Protein AF-A0AAW4URV8-F1 (afdb_monomer)

Radius of gyration: 17.26 Å; Cα contacts (8 Å, |Δi|>4): 156; chains: 1; bounding box: 37×35×44 Å

Nearest PDB structures (foldseek):
  6rzn-assembly1_B  TM=7.888E-01  e=1.100E-07  uncultured bacterium
  6rzn-assembly1_A  TM=7.943E-01  e=3.845E-07  uncultured bacterium
  8bf3-assembly1_B  TM=7.885E-01  e=7.935E-07  uncultured bacterium
  5vol-assembly1_B  TM=7.276E-01  e=1.348E-05  Bacteroides intestinalis DSM 17393
  5vol-assembly2_E  TM=6.634E-01  e=9.080E-06  Bacteroides intestinalis DSM 17393

Foldseek 3Di:
DEDDPPDFQCCCVPVVVVVVLLVVCVVVVLFDDDDDGGGGQQDWDDDPPDIDGDNVCSVVCVPVPVVVVCVVPDPDPDDDDDDDVCPVCLLVDPCSCVPVVAAEDEFEPAEPCVVVVVVCVVVCVVSVPDYDYYYDHDYDDSVRVNVSSSVRNSRPPD

Sequence (158 aa):
MQHGFGESEISWTTTGKANIILDNLIEMGKIKPFTLVMSDGMVQEKVGSEERLNHVLLERMLVEEIIPMAEKNISLAVGRKPYEQTHLKAMDDPDFNNYFHTFFRCIGDNDCFRSRFLEEDAIIQEKGVHEIRKIYPGGHDWNVWRPCFTDFAQMIFR

Solvent-accessible surface area (backbone atoms only — not comparable to full-atom values): 9734 Å² total; per-residue (Å²): 92,76,63,64,90,96,56,44,44,57,41,48,55,72,78,44,34,48,62,62,54,50,52,51,34,42,75,68,67,58,36,74,91,77,91,85,61,58,47,64,62,77,35,66,43,75,63,88,92,45,77,42,81,35,70,76,52,39,60,52,46,42,66,74,45,52,46,56,51,46,60,74,77,39,99,64,92,82,82,82,74,90,82,66,98,47,75,94,50,45,66,73,41,92,60,34,66,79,75,52,84,76,44,77,49,74,48,20,75,63,21,90,58,44,67,59,58,58,57,47,50,55,54,41,58,74,54,67,57,68,69,48,78,49,77,37,80,38,38,87,47,63,79,26,52,40,58,50,50,59,56,50,56,53,66,54,90,117

InterPro domains:
  IPR029058 Alpha/Beta hydrolase fold [G3DSA:3.40.50.1820] (1-83)

Secondary structure (DSSP, 8-state):
----TT--TTHHHHTS-HHHHHHHHHHTTSS------------EEEETTEEEE-THHHHHHIIIIIHHHHHHHS-----PPP--S-GGGGGG-TTHHHH---EEEEEETT-TTHHHHHHHHHHHHHTT--EEEEEESSSSSHHHHHHHHHHHHTTTT-

Structure (mmCIF, N/CA/C/O backbone):
data_AF-A0AAW4URV8-F1
#
_entry.id   AF-A0AAW4URV8-F1
#
loop_
_atom_site.group_PDB
_atom_site.id
_atom_site.type_symbol
_atom_site.label_atom_id
_atom_site.label_alt_id
_atom_site.label_comp_id
_atom_site.label_asym_id
_atom_site.label_entity_id
_atom_site.label_seq_id
_atom_site.pdbx_PDB_ins_code
_atom_site.Cartn_x
_atom_site.Cartn_y
_atom_site.Cartn_z
_atom_site.occupancy
_atom_site.B_iso_or_equiv
_atom_site.auth_seq_id
_atom_site.auth_comp_id
_atom_site.auth_asym_id
_atom_site.auth_atom_id
_atom_site.pdbx_PDB_model_num
ATOM 1 N N . MET A 1 1 ? -2.927 1.349 -4.852 1.00 90.56 1 MET A N 1
ATOM 2 C CA . MET A 1 1 ? -2.170 0.217 -4.278 1.00 90.56 1 MET A CA 1
ATOM 3 C C . MET A 1 1 ? -1.125 -0.209 -5.292 1.00 90.56 1 MET A C 1
ATOM 5 O O . MET A 1 1 ? -1.474 -0.283 -6.461 1.00 90.56 1 MET A O 1
ATOM 9 N N . GLN A 1 2 ? 0.119 -0.439 -4.873 1.00 94.06 2 GLN A N 1
ATOM 10 C CA . GLN A 1 2 ? 1.222 -0.861 -5.752 1.00 94.06 2 GLN A CA 1
ATOM 11 C C . GLN A 1 2 ? 1.763 -2.224 -5.312 1.00 94.06 2 GLN A C 1
ATOM 13 O O . GLN A 1 2 ? 1.614 -2.596 -4.147 1.00 94.06 2 GLN A O 1
ATOM 18 N N . HIS A 1 3 ? 2.356 -2.968 -6.241 1.00 94.19 3 HIS A N 1
ATOM 19 C CA . HIS A 1 3 ? 2.993 -4.269 -6.006 1.00 94.19 3 HIS A CA 1
ATOM 20 C C . HIS A 1 3 ? 4.523 -4.146 -5.887 1.00 94.19 3 HIS A C 1
ATOM 22 O O . HIS A 1 3 ? 5.079 -3.055 -6.034 1.00 94.19 3 HIS A O 1
ATOM 28 N N . GLY A 1 4 ? 5.198 -5.264 -5.595 1.00 90.94 4 GLY A N 1
ATOM 29 C CA . GLY A 1 4 ? 6.657 -5.333 -5.491 1.00 90.94 4 GLY A CA 1
ATOM 30 C C . GLY A 1 4 ? 7.365 -5.549 -6.834 1.00 90.94 4 GLY A C 1
ATOM 31 O O . GLY A 1 4 ? 6.735 -5.642 -7.889 1.00 90.94 4 GLY A O 1
ATOM 32 N N . PHE A 1 5 ? 8.697 -5.646 -6.790 1.00 89.69 5 PHE A N 1
ATOM 33 C CA . PHE A 1 5 ? 9.532 -5.958 -7.957 1.00 89.69 5 PHE A CA 1
ATOM 34 C C . PHE A 1 5 ? 9.204 -7.334 -8.556 1.00 89.69 5 PHE A C 1
ATOM 36 O O . PHE A 1 5 ? 9.073 -8.309 -7.821 1.00 89.69 5 PHE A O 1
ATOM 43 N N . GLY A 1 6 ? 9.107 -7.423 -9.887 1.00 88.94 6 GLY A N 1
ATOM 44 C CA . GLY A 1 6 ? 8.795 -8.676 -10.594 1.00 88.94 6 GLY A CA 1
ATOM 45 C C . GLY A 1 6 ? 7.315 -9.082 -10.583 1.00 88.94 6 GLY A C 1
ATOM 46 O O . GLY A 1 6 ? 6.975 -10.153 -11.080 1.00 88.94 6 GLY A O 1
ATOM 47 N N . GLU A 1 7 ? 6.445 -8.244 -10.025 1.00 92.88 7 GLU A N 1
ATOM 48 C CA . GLU A 1 7 ? 4.993 -8.430 -9.996 1.00 92.88 7 GLU A CA 1
ATOM 49 C C . GLU A 1 7 ? 4.284 -7.481 -10.974 1.00 92.88 7 GLU A C 1
ATOM 51 O O . GLU A 1 7 ? 4.948 -6.714 -11.670 1.00 92.88 7 GLU A O 1
ATOM 56 N N . SER A 1 8 ? 2.947 -7.532 -11.028 1.00 93.69 8 SER A N 1
ATOM 57 C CA . SER A 1 8 ? 2.135 -6.648 -11.872 1.00 93.69 8 SER A CA 1
ATOM 58 C C . SER A 1 8 ? 0.828 -6.219 -11.177 1.00 93.69 8 SER A C 1
ATOM 60 O O . SER A 1 8 ? 0.544 -6.595 -10.031 1.00 93.69 8 SER A O 1
ATOM 62 N N . GLU A 1 9 ? -0.003 -5.446 -11.876 1.00 93.44 9 GLU A N 1
ATOM 63 C CA . GLU A 1 9 ? -1.300 -4.922 -11.441 1.00 93.44 9 GLU A CA 1
ATOM 64 C C . GLU A 1 9 ? -2.281 -5.986 -10.914 1.00 93.44 9 GLU A C 1
ATOM 66 O O . GLU A 1 9 ? -3.156 -5.678 -10.100 1.00 93.44 9 GLU A O 1
ATOM 71 N N . ILE A 1 10 ? -2.132 -7.251 -11.326 1.00 95.69 10 ILE A N 1
ATOM 72 C CA . ILE A 1 10 ? -3.020 -8.341 -10.897 1.00 95.69 10 ILE A CA 1
ATOM 73 C C . ILE A 1 10 ? -2.632 -8.949 -9.543 1.00 95.69 10 ILE A C 1
ATOM 75 O O . ILE A 1 10 ? -3.476 -9.586 -8.905 1.00 95.69 10 ILE A O 1
ATOM 79 N N . SER A 1 11 ? -1.390 -8.769 -9.080 1.00 97.31 11 SER A N 1
ATOM 80 C CA . SER A 1 11 ? -0.811 -9.550 -7.974 1.00 97.31 11 SER A CA 1
ATOM 81 C C . SER A 1 11 ? -1.563 -9.403 -6.652 1.00 97.31 11 SER A C 1
ATOM 83 O O . SER A 1 11 ? -1.778 -10.388 -5.940 1.00 97.31 11 SER A O 1
ATOM 85 N N . TRP A 1 12 ? -2.052 -8.199 -6.347 1.00 97.81 12 TRP A N 1
ATOM 86 C CA . TRP A 1 12 ? -2.870 -7.953 -5.154 1.00 97.81 12 TRP A CA 1
ATOM 87 C C . TRP A 1 12 ? -4.215 -8.680 -5.193 1.00 97.81 12 TRP A C 1
ATOM 89 O O . TRP A 1 12 ? -4.709 -9.108 -4.151 1.00 97.81 12 TRP A O 1
ATOM 99 N N . THR A 1 13 ? -4.790 -8.883 -6.377 1.00 97.50 13 THR A N 1
ATOM 100 C CA . THR A 1 13 ? -6.041 -9.635 -6.534 1.00 97.50 13 THR A CA 1
ATOM 101 C C . THR A 1 13 ? -5.776 -11.141 -6.514 1.00 97.50 13 THR A C 1
ATOM 103 O O . THR A 1 13 ? -6.457 -11.894 -5.816 1.00 97.50 13 THR A O 1
ATOM 106 N N . THR A 1 14 ? -4.754 -11.606 -7.235 1.00 96.81 14 THR A N 1
ATOM 107 C CA . THR A 1 14 ? -4.488 -13.038 -7.422 1.00 96.81 14 THR A CA 1
ATOM 108 C C . THR A 1 14 ? -3.800 -13.665 -6.214 1.00 96.81 14 THR A C 1
ATOM 110 O O . THR A 1 14 ? -4.352 -14.591 -5.614 1.00 96.81 14 THR A O 1
ATOM 113 N N . THR A 1 15 ? -2.632 -13.165 -5.820 1.00 97.00 15 THR A N 1
ATOM 114 C CA . THR A 1 15 ? -1.834 -13.703 -4.709 1.00 97.00 15 THR A CA 1
ATOM 115 C C . THR A 1 15 ? -2.188 -13.016 -3.396 1.00 97.00 15 THR A C 1
ATOM 117 O O . THR A 1 15 ? -2.313 -13.681 -2.363 1.00 97.00 15 THR A O 1
ATOM 120 N N . GLY A 1 16 ? -2.416 -11.704 -3.433 1.00 97.50 16 GLY A N 1
ATOM 121 C CA . GLY A 1 16 ? -2.772 -10.899 -2.266 1.00 97.50 16 GLY A CA 1
ATOM 122 C C . GLY A 1 16 ? -4.193 -11.106 -1.755 1.00 97.50 16 GLY A C 1
ATOM 123 O O . GLY A 1 16 ? -4.443 -10.875 -0.577 1.00 97.50 16 GLY A O 1
ATOM 124 N N . LYS A 1 17 ? -5.117 -11.594 -2.593 1.00 98.25 17 LYS A N 1
ATOM 125 C CA . LYS A 1 17 ? -6.535 -11.781 -2.234 1.00 98.25 17 LYS A CA 1
ATOM 126 C C . LYS A 1 17 ? -7.191 -10.504 -1.685 1.00 98.25 1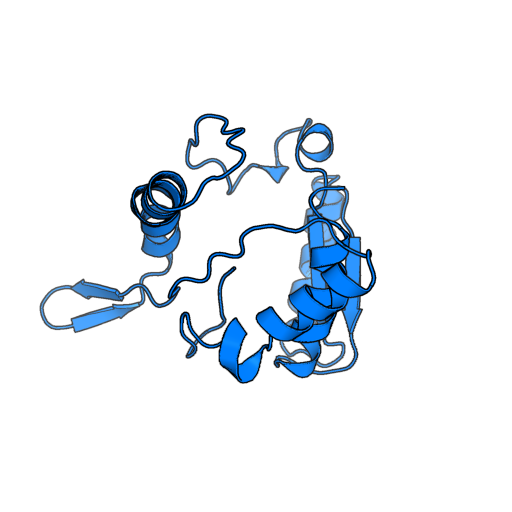7 LYS A C 1
ATOM 128 O O . LYS A 1 17 ? -8.071 -10.587 -0.830 1.00 98.25 17 LYS A O 1
ATOM 133 N N . ALA A 1 18 ? -6.771 -9.331 -2.165 1.00 98.00 18 ALA A N 1
ATOM 134 C CA . ALA A 1 18 ? -7.235 -8.034 -1.672 1.00 98.00 18 ALA A CA 1
ATOM 135 C C . ALA A 1 18 ? -8.762 -7.901 -1.722 1.00 98.00 18 ALA A C 1
ATOM 137 O O . ALA A 1 18 ? -9.359 -7.423 -0.765 1.00 98.00 18 ALA A O 1
ATOM 138 N N . ASN A 1 19 ? -9.393 -8.387 -2.795 1.00 97.56 19 ASN A N 1
ATOM 139 C CA . ASN A 1 19 ? -10.848 -8.402 -2.934 1.00 97.56 19 ASN A CA 1
ATOM 140 C C . ASN A 1 19 ? -11.522 -9.215 -1.816 1.00 97.56 19 ASN A C 1
ATOM 142 O O . ASN A 1 19 ? -12.400 -8.700 -1.141 1.00 97.56 19 ASN A O 1
ATOM 146 N N . ILE A 1 20 ? -11.039 -10.431 -1.535 1.00 98.31 20 ILE A N 1
ATOM 147 C CA . ILE A 1 20 ? -11.597 -11.295 -0.479 1.00 98.31 20 ILE A CA 1
ATOM 148 C C . ILE A 1 20 ? -11.401 -10.661 0.905 1.00 98.31 20 ILE A C 1
ATOM 150 O O . ILE A 1 20 ? -12.288 -10.723 1.753 1.00 98.31 20 ILE A O 1
ATOM 154 N N . ILE A 1 21 ? -10.236 -10.053 1.149 1.00 98.50 21 ILE A N 1
ATOM 155 C CA . ILE A 1 21 ? -9.949 -9.351 2.406 1.00 98.50 21 ILE A CA 1
ATOM 156 C C . ILE A 1 21 ? -10.937 -8.198 2.602 1.00 98.50 21 ILE A C 1
ATOM 158 O O . ILE A 1 21 ? -11.539 -8.094 3.670 1.00 98.50 21 ILE A O 1
ATOM 162 N N . LEU A 1 22 ? -11.115 -7.349 1.587 1.00 98.25 22 LEU A N 1
ATOM 163 C CA . LEU A 1 22 ? -12.014 -6.200 1.669 1.00 98.25 22 LEU A CA 1
ATOM 164 C C . LEU A 1 22 ? -13.476 -6.626 1.812 1.00 98.25 22 LEU A C 1
ATOM 166 O O . LEU A 1 22 ? -14.148 -6.095 2.691 1.00 98.25 22 LEU A O 1
ATOM 170 N N . ASP A 1 23 ? -13.938 -7.611 1.038 1.00 98.50 23 ASP A N 1
ATOM 171 C CA . ASP A 1 23 ? -15.307 -8.133 1.132 1.00 98.50 23 ASP A CA 1
ATOM 172 C C . ASP A 1 23 ? -15.606 -8.627 2.554 1.00 98.50 23 ASP A C 1
ATOM 174 O O . ASP A 1 23 ? -16.601 -8.231 3.160 1.00 98.50 23 ASP A O 1
ATOM 178 N N . ASN A 1 24 ? -14.694 -9.409 3.142 1.00 98.56 24 ASN A N 1
ATOM 179 C CA . ASN A 1 24 ? -14.841 -9.890 4.515 1.00 98.56 24 ASN A CA 1
ATOM 180 C C . ASN A 1 24 ? -14.849 -8.743 5.535 1.00 98.56 24 ASN A C 1
ATOM 182 O O . ASN A 1 24 ? -15.628 -8.764 6.484 1.00 98.56 24 ASN A O 1
ATOM 186 N N . LEU A 1 25 ? -13.981 -7.741 5.378 1.00 98.50 25 LEU A N 1
ATOM 187 C CA . LEU A 1 25 ? -13.936 -6.601 6.296 1.00 98.50 25 LEU A CA 1
ATOM 188 C C . LEU A 1 25 ? -15.194 -5.726 6.203 1.00 98.50 25 LEU A C 1
ATOM 190 O O . LEU A 1 25 ? -15.637 -5.210 7.233 1.00 98.50 25 LEU A O 1
ATOM 194 N N . ILE A 1 26 ? -15.760 -5.568 5.003 1.00 98.06 26 ILE A N 1
ATOM 195 C CA . ILE A 1 26 ? -17.027 -4.863 4.774 1.00 98.06 26 ILE A CA 1
ATOM 196 C C . ILE A 1 26 ? -18.168 -5.634 5.437 1.00 98.06 26 ILE A C 1
ATOM 198 O O . ILE A 1 26 ? -18.917 -5.045 6.213 1.00 98.06 26 ILE A O 1
ATOM 202 N N . GLU A 1 27 ? -18.254 -6.946 5.206 1.00 98.25 27 GLU A N 1
ATOM 203 C CA . GLU A 1 27 ? -19.281 -7.809 5.802 1.00 98.25 27 GLU A CA 1
ATOM 204 C C . GLU A 1 27 ? -19.207 -7.807 7.337 1.00 98.25 27 GLU A C 1
ATOM 206 O O . GLU A 1 27 ? -20.220 -7.737 8.028 1.00 98.25 27 GLU A O 1
ATOM 211 N N . MET A 1 28 ? -17.995 -7.795 7.900 1.00 98.12 28 MET A N 1
ATOM 212 C CA . MET A 1 28 ? -17.778 -7.679 9.346 1.00 98.12 28 MET A CA 1
ATOM 213 C C . MET A 1 28 ? -18.061 -6.273 9.910 1.00 98.12 28 MET A C 1
ATOM 215 O O . MET A 1 28 ? -17.901 -6.067 11.114 1.00 98.12 28 MET A O 1
ATOM 219 N N . GLY A 1 29 ? -18.403 -5.287 9.074 1.00 97.06 29 GLY A N 1
ATOM 220 C CA . GLY A 1 29 ? -18.612 -3.895 9.486 1.00 97.06 29 GLY A CA 1
ATOM 221 C C . GLY A 1 29 ? -17.347 -3.204 10.006 1.00 97.06 29 GLY A C 1
ATOM 222 O O . GLY A 1 29 ? -17.432 -2.234 10.757 1.00 97.06 29 GLY A O 1
ATOM 223 N N . LYS A 1 30 ? -16.161 -3.713 9.649 1.00 97.81 30 LYS A N 1
ATOM 224 C CA . LYS A 1 30 ? -14.868 -3.202 10.129 1.00 97.81 30 LYS A CA 1
ATOM 225 C C . LYS A 1 30 ? -14.336 -2.036 9.305 1.00 97.81 30 LYS A C 1
ATOM 227 O O . LYS A 1 30 ? -13.505 -1.282 9.808 1.00 97.81 30 LYS A O 1
ATOM 232 N N . ILE A 1 31 ? -14.785 -1.904 8.057 1.00 97.50 31 ILE A N 1
ATOM 233 C CA . ILE A 1 31 ? -14.389 -0.824 7.146 1.00 97.50 31 ILE A CA 1
ATOM 234 C C . ILE A 1 31 ? -15.604 -0.232 6.443 1.00 97.50 31 ILE A C 1
ATOM 236 O O . ILE A 1 31 ? -16.599 -0.919 6.213 1.00 97.50 31 ILE A O 1
ATOM 240 N N . LYS A 1 32 ? -15.507 1.043 6.058 1.00 94.19 32 LYS A N 1
ATOM 241 C CA . LYS A 1 32 ? -16.441 1.638 5.095 1.00 94.19 32 LYS A CA 1
ATOM 242 C C . LYS A 1 32 ? -16.046 1.183 3.683 1.00 94.19 32 LYS A C 1
ATOM 244 O O . LYS A 1 32 ? -14.848 1.127 3.410 1.00 94.19 32 LYS A O 1
ATOM 249 N N . PRO A 1 33 ? -16.998 0.888 2.781 1.00 94.38 33 PRO A N 1
ATOM 250 C CA . PRO A 1 33 ? -16.673 0.579 1.390 1.00 94.38 33 PRO A CA 1
ATOM 251 C C . PRO A 1 33 ? -15.874 1.709 0.725 1.00 94.38 33 PRO A C 1
ATOM 253 O O . PRO A 1 33 ? -16.227 2.882 0.858 1.00 94.38 33 PRO A O 1
ATOM 256 N N . PHE A 1 34 ? -14.812 1.359 -0.003 1.00 94.25 34 PHE A N 1
ATOM 257 C CA . PHE A 1 34 ? -13.995 2.301 -0.772 1.00 94.25 34 PHE A CA 1
ATOM 258 C C . PHE A 1 34 ? -13.456 1.655 -2.054 1.00 94.25 34 PHE A C 1
ATOM 260 O O . PHE A 1 34 ? -13.370 0.432 -2.167 1.00 94.25 34 PHE A O 1
ATOM 267 N N . THR A 1 35 ? -13.058 2.485 -3.019 1.00 92.94 35 THR A N 1
ATOM 268 C CA . THR A 1 35 ? -12.455 2.028 -4.278 1.00 92.94 35 THR A CA 1
ATOM 269 C C . THR A 1 35 ? -10.963 1.752 -4.100 1.00 92.94 35 THR A C 1
ATOM 271 O O . THR A 1 35 ? -10.208 2.634 -3.690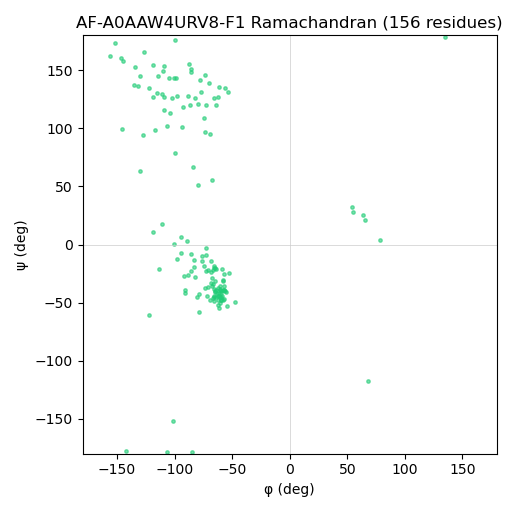 1.00 92.94 35 THR A O 1
ATOM 274 N N . LEU A 1 36 ? -10.519 0.550 -4.472 1.00 94.12 36 LEU A N 1
ATOM 275 C CA . LEU A 1 36 ? -9.105 0.179 -4.534 1.00 94.12 36 LEU A CA 1
ATOM 276 C C . LEU A 1 36 ? -8.632 0.152 -5.994 1.00 94.12 36 LEU A C 1
ATOM 278 O O . LEU A 1 36 ? -9.050 -0.708 -6.764 1.00 94.12 36 LEU A O 1
ATOM 282 N N . VAL A 1 37 ? -7.731 1.064 -6.367 1.00 94.19 37 VAL A N 1
ATOM 283 C CA . VAL A 1 37 ? -7.077 1.069 -7.689 1.00 94.19 37 VAL A CA 1
ATOM 284 C C . VAL A 1 37 ? -5.704 0.402 -7.586 1.00 94.19 37 VAL A C 1
ATOM 286 O O . VAL A 1 37 ? -4.890 0.772 -6.731 1.00 94.19 37 VAL A O 1
ATOM 289 N N . MET A 1 38 ? -5.456 -0.579 -8.452 1.00 94.81 38 MET A N 1
ATOM 290 C CA . MET A 1 38 ? -4.190 -1.305 -8.600 1.00 94.81 38 MET A CA 1
ATOM 291 C C . MET A 1 38 ? -3.677 -1.064 -10.021 1.00 94.81 38 MET A C 1
ATOM 293 O O . MET A 1 38 ? -4.429 -1.256 -10.972 1.00 94.81 38 MET A O 1
ATOM 297 N N . SER A 1 39 ? -2.436 -0.604 -10.159 1.00 92.06 39 SER A N 1
ATOM 298 C CA . SER A 1 39 ? -1.791 -0.369 -11.456 1.00 92.06 39 SER A CA 1
ATOM 299 C C . SER A 1 39 ? -0.451 -1.090 -11.513 1.00 92.06 39 SER A C 1
ATOM 301 O O . SER A 1 39 ? 0.059 -1.508 -10.472 1.00 92.06 39 SER A O 1
ATOM 303 N N . ASP A 1 40 ? 0.104 -1.216 -12.716 1.00 91.00 40 ASP A N 1
ATOM 304 C CA . ASP A 1 40 ? 1.438 -1.774 -12.898 1.00 91.00 40 ASP A CA 1
ATOM 305 C C . ASP A 1 40 ? 2.493 -0.703 -12.586 1.00 91.00 40 ASP A C 1
ATOM 307 O O . ASP A 1 40 ? 2.501 0.381 -13.173 1.00 91.00 40 ASP A O 1
ATOM 311 N N . GLY A 1 41 ? 3.346 -0.998 -11.609 1.00 87.44 41 GLY A N 1
ATOM 312 C CA . GLY A 1 41 ? 4.457 -0.158 -11.182 1.00 87.44 41 GLY A CA 1
ATOM 313 C C . GLY A 1 41 ? 5.741 -0.363 -11.991 1.00 87.44 41 GLY A C 1
ATOM 314 O O . GLY A 1 41 ? 6.691 0.404 -11.807 1.00 87.44 41 GLY A O 1
ATOM 315 N N . MET A 1 42 ? 5.803 -1.366 -12.879 1.00 88.38 42 MET A N 1
ATOM 316 C CA . MET A 1 42 ? 6.978 -1.687 -13.701 1.00 88.38 42 MET A CA 1
ATOM 317 C C . MET A 1 42 ? 7.115 -0.777 -14.926 1.00 88.38 42 MET A C 1
ATOM 319 O O . MET A 1 42 ? 7.281 -1.242 -16.052 1.00 88.38 42 MET A O 1
ATOM 323 N N . VAL A 1 43 ? 7.064 0.540 -14.720 1.00 86.62 43 VAL A N 1
ATOM 324 C CA . VAL A 1 43 ? 7.123 1.516 -15.814 1.00 86.62 43 VAL A CA 1
ATOM 325 C C . VAL A 1 43 ? 8.465 1.435 -16.531 1.00 86.62 43 VAL A C 1
ATOM 327 O O . VAL A 1 43 ? 9.520 1.652 -15.931 1.00 86.62 43 VAL A O 1
ATOM 330 N N . GLN A 1 44 ? 8.423 1.144 -17.828 1.00 85.19 44 GLN A N 1
ATOM 331 C CA . GLN A 1 44 ? 9.604 1.074 -18.677 1.00 85.19 44 GLN A CA 1
ATOM 332 C C . GLN A 1 44 ? 9.705 2.305 -19.568 1.00 85.19 44 GLN A C 1
ATOM 334 O O . GLN A 1 44 ? 8.710 2.820 -20.077 1.00 85.19 44 GLN A O 1
ATOM 339 N N . GLU A 1 45 ? 10.932 2.757 -19.787 1.00 86.69 45 GLU A N 1
ATOM 340 C CA . GLU A 1 45 ? 11.250 3.739 -20.810 1.00 86.69 45 GLU A CA 1
ATOM 341 C C . GLU A 1 45 ? 12.142 3.123 -21.876 1.00 86.69 45 GLU A C 1
ATOM 343 O O . GLU A 1 45 ? 13.026 2.306 -21.596 1.00 86.69 45 GLU A O 1
ATOM 348 N N . LYS A 1 46 ? 11.924 3.556 -23.114 1.00 86.00 46 LYS A N 1
ATOM 349 C CA . LYS A 1 46 ? 12.749 3.157 -24.241 1.00 86.00 46 LYS A CA 1
ATOM 350 C C . LYS A 1 46 ? 13.868 4.167 -24.441 1.00 86.00 46 LYS A C 1
ATOM 352 O O . LYS A 1 46 ? 13.610 5.332 -24.744 1.00 86.00 46 LYS A O 1
ATOM 357 N N . VAL A 1 47 ? 15.111 3.714 -24.321 1.00 84.62 47 VAL A N 1
ATOM 358 C CA . VAL A 1 47 ? 16.305 4.521 -24.593 1.00 84.62 47 VAL A CA 1
ATOM 359 C C . VAL A 1 47 ? 17.053 3.881 -25.754 1.00 84.62 47 VAL A C 1
ATOM 361 O O . VAL A 1 47 ? 17.763 2.890 -25.607 1.00 84.62 47 VAL A O 1
ATOM 364 N N . GLY A 1 48 ? 16.842 4.428 -26.954 1.00 87.88 48 GLY A N 1
ATOM 365 C CA . GLY A 1 48 ? 17.335 3.823 -28.190 1.00 87.88 48 GLY A CA 1
ATOM 366 C C . GLY A 1 48 ? 16.622 2.500 -28.492 1.00 87.88 48 GLY A C 1
ATOM 367 O O . GLY A 1 48 ? 15.413 2.483 -28.728 1.00 87.88 48 GLY A O 1
ATOM 368 N N . SER A 1 49 ? 17.375 1.399 -28.519 1.00 86.88 49 SER A N 1
ATOM 369 C CA . SER A 1 49 ? 16.852 0.042 -28.735 1.00 86.88 49 SER A CA 1
ATOM 370 C C . SER A 1 49 ? 16.558 -0.729 -27.448 1.00 86.88 49 SER A C 1
ATOM 372 O O . SER A 1 49 ? 16.009 -1.822 -27.534 1.00 86.88 49 SER A O 1
ATOM 374 N N . GLU A 1 50 ? 16.926 -0.196 -26.283 1.00 85.06 50 GLU A N 1
ATOM 375 C CA . GLU A 1 50 ? 16.771 -0.877 -24.997 1.00 85.06 50 GLU A CA 1
ATOM 376 C C . GLU A 1 50 ? 15.540 -0.369 -24.246 1.00 85.06 50 GLU A C 1
ATOM 378 O O . GLU A 1 50 ? 15.227 0.824 -24.267 1.00 85.06 50 GLU A O 1
ATOM 383 N N . GLU A 1 51 ? 14.860 -1.285 -23.560 1.00 86.06 51 GLU A N 1
ATOM 384 C CA . GLU A 1 51 ? 13.819 -0.974 -22.584 1.00 86.06 51 GLU A CA 1
ATOM 385 C C . GLU A 1 51 ? 14.412 -1.124 -21.188 1.00 86.06 51 GLU A C 1
ATOM 387 O O . GLU A 1 51 ? 15.006 -2.152 -20.854 1.00 86.06 51 GLU A O 1
ATOM 392 N N . ARG A 1 52 ? 14.282 -0.078 -20.373 1.00 86.44 52 ARG A N 1
ATOM 393 C CA . ARG A 1 52 ? 14.772 -0.080 -18.996 1.00 86.44 52 ARG A CA 1
ATOM 394 C C . ARG A 1 52 ? 13.692 0.380 -18.041 1.00 86.44 52 ARG A C 1
ATOM 396 O O . ARG A 1 52 ? 12.904 1.270 -18.351 1.00 86.44 52 ARG A O 1
ATOM 403 N N . LEU A 1 53 ? 13.690 -0.217 -16.858 1.00 84.44 53 LEU A N 1
ATOM 404 C CA . LEU A 1 53 ? 12.794 0.162 -15.780 1.00 84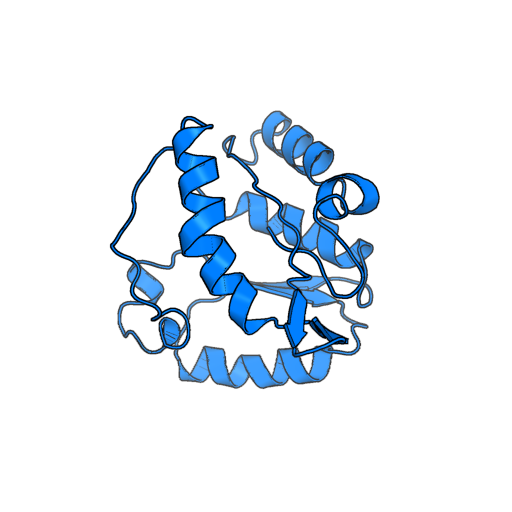.44 53 LEU A CA 1
ATOM 405 C C . LEU A 1 53 ? 13.136 1.577 -15.300 1.00 84.44 53 LEU A C 1
ATOM 407 O O . LEU A 1 53 ? 14.283 1.851 -14.942 1.00 84.44 53 LEU A O 1
ATOM 411 N N . ASN A 1 54 ? 12.148 2.467 -15.283 1.00 84.12 54 ASN A N 1
ATOM 412 C CA . ASN A 1 54 ? 12.292 3.816 -14.760 1.00 84.12 54 ASN A CA 1
ATOM 413 C C . ASN A 1 54 ? 11.198 4.114 -13.730 1.00 84.12 54 ASN A C 1
ATOM 415 O O . ASN A 1 54 ? 10.110 4.595 -14.043 1.00 84.12 54 ASN A O 1
ATOM 419 N N . HIS A 1 55 ? 11.540 3.883 -12.464 1.00 75.81 55 HIS A N 1
ATOM 420 C CA . HIS A 1 55 ? 10.653 4.119 -11.327 1.00 75.81 55 HIS A CA 1
ATOM 421 C C . HIS A 1 55 ? 10.269 5.593 -11.132 1.00 75.81 55 HIS A C 1
ATOM 423 O O . HIS A 1 55 ? 9.246 5.868 -10.513 1.00 75.81 55 HIS A O 1
ATOM 429 N N . VAL A 1 56 ? 11.042 6.546 -11.671 1.00 79.12 56 VAL A N 1
ATOM 430 C CA . VAL A 1 56 ? 10.720 7.983 -11.586 1.00 79.12 56 VAL A CA 1
ATOM 431 C C . VAL A 1 56 ? 9.468 8.309 -12.404 1.00 79.12 56 VAL A C 1
ATOM 433 O O . VAL A 1 56 ? 8.710 9.211 -12.059 1.00 79.12 56 VAL A O 1
ATOM 436 N N . LEU A 1 57 ? 9.202 7.545 -13.467 1.00 84.31 57 LEU A N 1
ATOM 437 C CA . LEU A 1 57 ? 8.026 7.753 -14.311 1.00 84.31 57 LEU A CA 1
ATOM 438 C C . LEU A 1 57 ? 6.724 7.280 -13.659 1.00 84.31 57 LEU A C 1
ATOM 440 O O . LEU A 1 57 ? 5.655 7.727 -14.072 1.00 84.31 57 LEU A O 1
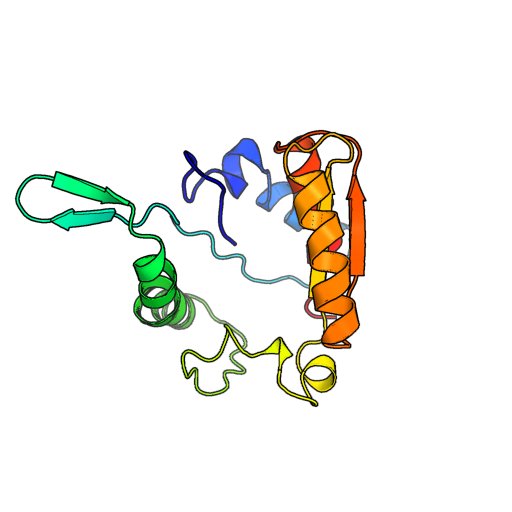ATOM 444 N N . LEU A 1 58 ? 6.795 6.426 -12.631 1.00 86.56 58 LEU A N 1
ATOM 445 C CA . LEU A 1 58 ? 5.607 5.927 -11.939 1.00 86.56 58 LEU A CA 1
ATOM 446 C C . LEU A 1 58 ? 4.807 7.060 -11.295 1.00 86.56 58 LEU A C 1
ATOM 448 O O . LEU A 1 58 ? 3.588 7.098 -11.437 1.00 86.56 58 LEU A O 1
ATOM 452 N N . GLU A 1 59 ? 5.472 8.008 -10.628 1.00 84.56 59 GLU A N 1
ATOM 453 C CA . GLU A 1 59 ? 4.779 9.153 -10.024 1.00 84.56 59 GLU A CA 1
ATOM 454 C C . GLU A 1 59 ? 4.002 9.940 -11.082 1.00 84.56 59 GLU A C 1
ATOM 456 O O . GLU A 1 59 ? 2.817 10.233 -10.910 1.00 84.56 59 GLU A O 1
ATOM 461 N N . ARG A 1 60 ? 4.663 10.240 -12.202 1.00 84.94 60 ARG A N 1
ATOM 462 C CA . ARG A 1 60 ? 4.062 10.989 -13.299 1.00 84.94 60 ARG A CA 1
ATOM 463 C C . ARG A 1 60 ? 2.840 10.264 -13.861 1.00 84.94 60 ARG A C 1
ATOM 465 O O . ARG A 1 60 ? 1.780 10.871 -13.974 1.00 84.94 60 ARG A O 1
ATOM 472 N N . MET A 1 61 ? 2.962 8.967 -14.136 1.00 86.50 61 MET A N 1
ATOM 473 C CA . MET A 1 61 ? 1.856 8.140 -14.627 1.00 86.50 61 MET A CA 1
ATOM 474 C C . MET A 1 61 ? 0.681 8.103 -13.640 1.00 86.50 61 MET A C 1
ATOM 476 O O . MET A 1 61 ? -0.479 8.194 -14.043 1.00 86.50 61 MET A O 1
ATOM 480 N N . LEU A 1 62 ? 0.953 8.014 -12.334 1.00 88.44 62 LEU A N 1
ATOM 481 C CA . LEU A 1 62 ? -0.098 8.026 -11.317 1.00 88.44 62 LEU A CA 1
ATOM 482 C C . LEU A 1 62 ? -0.889 9.337 -11.334 1.00 88.44 62 LEU A C 1
ATOM 484 O O . LEU A 1 62 ? -2.121 9.314 -11.326 1.00 88.44 62 LEU A O 1
ATOM 488 N N . VAL A 1 63 ? -0.186 10.468 -11.365 1.00 85.94 63 VAL A N 1
ATOM 489 C CA . VAL A 1 63 ? -0.775 11.806 -11.220 1.00 85.94 63 VAL A CA 1
ATOM 490 C C . VAL A 1 63 ? -1.435 12.295 -12.505 1.00 85.94 63 VAL A C 1
ATOM 492 O O . VAL A 1 63 ? -2.517 12.885 -12.443 1.00 85.94 63 VAL A O 1
ATOM 495 N N . GLU A 1 64 ? -0.783 12.079 -13.646 1.00 86.50 64 GLU A N 1
ATOM 496 C CA . GLU A 1 64 ? -1.210 12.611 -14.943 1.00 86.50 64 GLU A CA 1
ATOM 497 C C . GLU A 1 64 ? -2.194 11.684 -15.666 1.00 86.50 64 GLU A C 1
ATOM 499 O O . GLU A 1 64 ? -3.009 12.170 -16.448 1.00 86.50 64 GLU A O 1
ATOM 504 N N . GLU A 1 65 ? -2.167 10.374 -15.394 1.00 87.69 65 GLU A N 1
ATOM 505 C CA . GLU A 1 65 ? -2.939 9.396 -16.171 1.00 87.69 65 GLU A CA 1
ATOM 506 C C . GLU A 1 65 ? -3.904 8.582 -15.304 1.00 87.69 65 GLU A C 1
ATOM 508 O O . GLU A 1 65 ? -5.122 8.655 -15.491 1.00 87.69 65 GLU A O 1
ATOM 513 N N . ILE A 1 66 ? -3.393 7.829 -14.325 1.00 89.44 66 ILE A N 1
ATOM 514 C CA . ILE A 1 66 ? -4.188 6.824 -13.600 1.00 89.44 66 ILE A CA 1
ATOM 515 C C . ILE A 1 66 ? -5.251 7.475 -12.713 1.00 89.44 66 ILE A C 1
ATOM 517 O O . ILE A 1 66 ? -6.410 7.057 -12.748 1.00 89.44 66 ILE A O 1
ATOM 521 N N . ILE A 1 67 ? -4.889 8.493 -11.924 1.00 88.50 67 ILE A N 1
ATOM 522 C CA . ILE A 1 67 ? -5.844 9.193 -11.053 1.00 88.50 67 ILE A CA 1
ATOM 523 C C . ILE A 1 67 ? -6.938 9.881 -11.889 1.00 88.50 67 ILE A C 1
ATOM 525 O O . ILE A 1 67 ? -8.109 9.593 -11.637 1.00 88.50 67 ILE A O 1
ATOM 529 N N . PRO A 1 68 ? -6.620 10.701 -12.915 1.00 89.50 68 PRO A N 1
ATOM 530 C CA . PRO A 1 68 ? -7.645 11.291 -13.778 1.00 89.50 68 PRO A CA 1
ATOM 531 C C . PRO A 1 68 ? -8.543 10.252 -14.460 1.00 89.50 68 PRO A C 1
ATOM 533 O O . PRO A 1 68 ? -9.756 10.444 -14.559 1.00 89.50 68 PRO A O 1
ATOM 536 N N . MET A 1 69 ? -7.974 9.128 -14.908 1.00 89.19 69 MET A N 1
ATOM 537 C CA . MET A 1 69 ? -8.748 8.028 -15.482 1.00 89.19 69 MET A CA 1
ATOM 538 C C . MET A 1 69 ? -9.717 7.422 -14.455 1.00 89.19 69 MET A C 1
ATOM 540 O O . MET A 1 69 ? -10.879 7.178 -14.786 1.00 89.19 69 MET A O 1
ATOM 544 N N . ALA A 1 70 ? -9.272 7.188 -13.219 1.00 87.75 70 ALA A N 1
ATOM 545 C CA . ALA A 1 70 ? -10.115 6.645 -12.157 1.00 87.75 70 ALA A CA 1
ATOM 546 C C . ALA A 1 70 ? -11.237 7.620 -11.762 1.00 87.75 70 ALA A C 1
ATOM 548 O O . ALA A 1 70 ? -12.392 7.208 -11.678 1.00 87.75 70 ALA A O 1
ATOM 549 N N . GLU A 1 71 ? -10.921 8.908 -11.592 1.00 86.75 71 GLU A N 1
ATOM 550 C CA . GLU A 1 71 ? -11.890 9.970 -11.277 1.00 86.75 71 GLU A CA 1
ATOM 551 C C . GLU A 1 71 ? -12.960 10.125 -12.367 1.00 86.75 71 GLU A C 1
ATOM 553 O O . GLU A 1 71 ? -14.124 10.381 -12.064 1.00 86.75 71 GLU A O 1
ATOM 558 N N . LYS A 1 72 ? -12.590 9.944 -13.641 1.00 86.44 72 LYS A N 1
ATOM 559 C CA . LYS A 1 72 ? -13.529 10.023 -14.767 1.00 86.44 72 LYS A CA 1
ATOM 560 C C . LYS A 1 72 ? -14.460 8.812 -14.856 1.00 86.44 72 LYS A C 1
ATOM 562 O O . LYS A 1 72 ? -15.616 8.960 -15.248 1.00 86.44 72 LYS A O 1
ATOM 567 N N . ASN A 1 73 ? -13.948 7.620 -14.559 1.00 82.62 73 ASN A N 1
ATOM 568 C CA . ASN A 1 73 ? -14.651 6.362 -14.823 1.00 82.62 73 ASN A CA 1
ATOM 569 C C . ASN A 1 73 ? -15.379 5.795 -13.595 1.00 82.62 73 ASN A C 1
ATOM 571 O O . ASN A 1 73 ? -16.179 4.873 -13.738 1.00 82.62 73 ASN A O 1
ATOM 575 N N . ILE A 1 74 ? -15.109 6.321 -12.397 1.00 81.69 74 ILE A N 1
ATOM 576 C CA . ILE A 1 74 ? -15.666 5.842 -11.130 1.00 81.69 74 ILE A CA 1
ATOM 577 C C . ILE A 1 74 ? -16.189 7.042 -10.337 1.00 81.69 74 ILE A C 1
ATOM 579 O O . ILE A 1 74 ? -15.524 8.068 -10.234 1.00 81.69 74 ILE A O 1
ATOM 583 N N . SER A 1 75 ? -17.373 6.921 -9.731 1.00 74.81 75 SER A N 1
ATOM 584 C CA . SER A 1 75 ? -17.890 7.941 -8.813 1.00 74.81 75 SER A CA 1
ATOM 585 C C . SER A 1 75 ? -17.070 7.958 -7.520 1.00 74.81 75 SER A C 1
ATOM 587 O O . SER A 1 75 ? -17.314 7.171 -6.608 1.00 74.81 75 SER A O 1
ATOM 589 N N . LEU A 1 76 ? -16.078 8.845 -7.450 1.00 73.88 76 LEU A N 1
ATOM 590 C CA . LEU A 1 76 ? -15.237 9.047 -6.272 1.00 73.88 76 LEU A CA 1
ATOM 591 C C . LEU A 1 76 ? -15.726 10.253 -5.460 1.00 73.88 76 LEU A C 1
ATOM 593 O O . LEU A 1 76 ? -16.134 11.271 -6.017 1.00 73.88 76 LEU A O 1
ATOM 597 N N . ALA A 1 77 ? -15.649 10.163 -4.132 1.00 64.00 77 ALA A N 1
ATOM 598 C CA . ALA A 1 77 ? -15.764 11.336 -3.272 1.00 64.00 77 ALA A CA 1
ATOM 599 C C . ALA A 1 77 ? -14.460 12.143 -3.395 1.00 64.00 77 ALA A C 1
ATOM 601 O O . ALA A 1 77 ? -13.446 11.795 -2.793 1.00 64.00 77 ALA A O 1
ATOM 602 N N . VAL A 1 78 ? -14.456 13.175 -4.242 1.00 57.62 78 VAL A N 1
ATOM 603 C CA . VAL A 1 78 ? -13.243 13.950 -4.540 1.00 57.62 78 VAL A CA 1
ATOM 604 C C . VAL A 1 78 ? -13.067 15.073 -3.517 1.00 57.62 78 VAL A C 1
ATOM 606 O O . VAL A 1 78 ? -13.900 15.969 -3.409 1.00 57.62 78 VAL A O 1
ATOM 609 N N . GLY A 1 79 ? -11.945 15.046 -2.796 1.00 54.34 79 GLY A N 1
ATOM 610 C CA . GLY A 1 79 ? -11.462 16.126 -1.932 1.00 54.34 79 GLY A CA 1
ATOM 611 C C . GLY A 1 79 ? -10.003 16.438 -2.250 1.00 54.34 79 GLY A C 1
ATOM 612 O O . GLY A 1 79 ? -9.119 16.179 -1.439 1.00 54.34 79 GLY A O 1
ATOM 613 N N . ARG A 1 80 ? -9.721 16.903 -3.472 1.00 54.28 80 ARG A N 1
ATOM 614 C CA . ARG A 1 80 ? -8.345 17.080 -3.957 1.00 54.28 80 ARG A CA 1
ATOM 615 C C . ARG A 1 80 ? -7.810 18.471 -3.592 1.00 54.28 80 ARG A C 1
ATOM 617 O O . ARG A 1 80 ? -8.435 19.475 -3.923 1.00 54.28 80 ARG A O 1
ATOM 624 N N . LYS A 1 81 ? -6.636 18.537 -2.952 1.00 51.34 81 LYS A N 1
ATOM 625 C CA . LYS A 1 81 ? -5.779 19.739 -2.964 1.00 51.34 81 LYS A CA 1
ATOM 626 C C . LYS A 1 81 ? -4.878 19.696 -4.214 1.00 51.34 81 LYS A C 1
ATOM 628 O O . LYS A 1 81 ? -4.543 18.593 -4.651 1.00 51.34 81 LYS A O 1
ATOM 633 N N . PRO A 1 82 ? -4.497 20.844 -4.807 1.00 47.69 82 PRO A N 1
ATOM 634 C CA . PRO A 1 82 ? -3.574 20.879 -5.943 1.00 47.69 82 PRO A CA 1
ATOM 635 C C . PRO A 1 82 ? -2.280 20.120 -5.621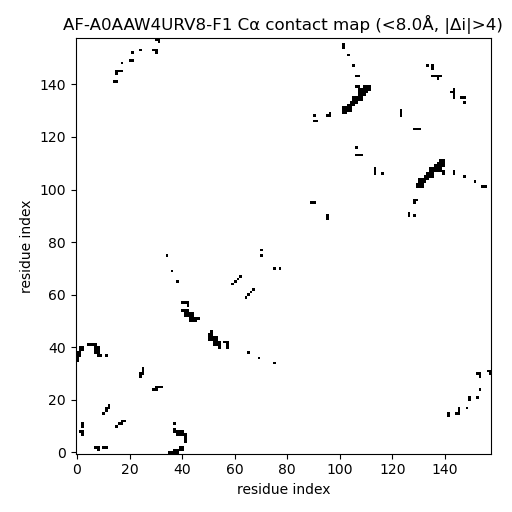 1.00 47.69 82 PRO A C 1
ATOM 637 O O . PRO A 1 82 ? -1.703 20.311 -4.553 1.00 47.69 82 PRO A O 1
ATOM 640 N N . TYR A 1 83 ? -1.865 19.237 -6.529 1.00 49.53 83 TYR A N 1
ATOM 641 C CA . TYR A 1 83 ? -0.670 18.409 -6.379 1.00 49.53 83 TYR A CA 1
ATOM 642 C C . TYR A 1 83 ? 0.509 19.117 -7.053 1.00 49.53 83 TYR A C 1
ATOM 644 O O . TYR A 1 83 ? 0.630 19.093 -8.275 1.00 49.53 83 TYR A O 1
ATOM 652 N N . GLU A 1 84 ? 1.361 19.765 -6.265 1.00 52.44 84 GLU A N 1
ATOM 653 C CA . GLU A 1 84 ? 2.753 20.001 -6.657 1.00 52.44 84 GLU A CA 1
ATOM 654 C C . GLU A 1 84 ? 3.559 18.758 -6.245 1.00 52.44 84 GLU A C 1
ATOM 656 O O . GLU A 1 84 ? 3.158 18.067 -5.311 1.00 52.44 84 GLU A O 1
ATOM 661 N N . GLN A 1 85 ? 4.654 18.423 -6.935 1.00 52.03 85 GLN A N 1
ATOM 662 C CA . GLN A 1 85 ? 5.506 17.245 -6.666 1.00 52.03 85 GLN A CA 1
ATOM 663 C C . GLN A 1 85 ? 6.264 17.364 -5.317 1.00 52.03 85 GLN A C 1
ATOM 665 O O . GLN A 1 85 ? 7.490 17.324 -5.253 1.00 52.03 85 GLN A O 1
ATOM 670 N N . THR A 1 86 ? 5.543 17.571 -4.215 1.00 58.22 86 THR A N 1
ATOM 671 C CA . THR A 1 86 ? 6.052 17.901 -2.876 1.00 58.22 86 THR A CA 1
ATOM 672 C C . THR A 1 86 ? 6.084 16.697 -1.940 1.00 58.22 86 THR A C 1
ATOM 674 O O . THR A 1 86 ? 6.524 16.827 -0.798 1.00 58.22 86 THR A O 1
ATOM 677 N N . HIS A 1 87 ? 5.678 15.510 -2.405 1.00 64.31 87 HIS A N 1
ATOM 678 C CA . HIS A 1 87 ? 5.554 14.314 -1.566 1.00 64.31 87 HIS A CA 1
ATOM 679 C C . HIS A 1 87 ? 6.879 13.924 -0.878 1.00 64.31 87 HIS A C 1
ATOM 681 O O . HIS A 1 87 ? 6.858 13.469 0.262 1.00 64.31 87 HIS A O 1
ATOM 687 N N . LEU A 1 88 ? 8.031 14.193 -1.511 1.00 63.31 88 LEU A N 1
ATOM 688 C CA . LEU A 1 88 ? 9.364 13.947 -0.936 1.00 63.31 88 LEU A CA 1
ATOM 689 C C . LEU A 1 88 ? 9.678 14.796 0.306 1.00 63.31 88 LEU A C 1
ATOM 691 O O . LEU A 1 88 ? 10.564 14.436 1.073 1.00 63.31 88 LEU A O 1
ATOM 695 N N . LYS A 1 89 ? 8.974 15.916 0.502 1.00 79.75 89 LYS A N 1
ATOM 696 C CA . LYS A 1 89 ? 9.148 16.832 1.640 1.00 79.75 89 LYS A CA 1
ATOM 697 C C . LYS A 1 89 ? 7.889 16.967 2.487 1.00 79.75 89 LYS A C 1
ATOM 699 O O . LYS A 1 89 ? 7.827 17.842 3.341 1.00 79.75 89 LYS A O 1
ATOM 704 N N . ALA A 1 90 ? 6.883 16.119 2.273 1.00 83.50 90 ALA A N 1
ATOM 705 C CA . ALA A 1 90 ? 5.629 16.216 3.015 1.00 83.50 90 ALA A CA 1
ATOM 706 C C . ALA A 1 90 ? 5.866 16.136 4.534 1.00 83.50 90 ALA A C 1
ATOM 708 O O . ALA A 1 90 ? 5.282 16.901 5.286 1.00 83.50 90 ALA A O 1
ATOM 709 N N . MET A 1 91 ? 6.793 15.281 4.977 1.00 86.38 91 MET A N 1
ATOM 710 C CA . MET A 1 91 ? 7.152 15.129 6.395 1.00 86.38 91 MET A CA 1
ATOM 711 C C . MET A 1 91 ? 7.968 16.293 6.975 1.00 86.38 91 MET A C 1
ATOM 713 O O . MET A 1 91 ? 8.194 16.321 8.180 1.00 86.38 91 MET A O 1
ATOM 717 N N . ASP A 1 92 ? 8.439 17.226 6.145 1.00 88.75 92 ASP A N 1
ATOM 718 C CA . ASP A 1 92 ? 9.115 18.441 6.616 1.00 88.75 92 ASP A CA 1
ATOM 719 C C . ASP A 1 92 ? 8.111 19.533 7.016 1.00 88.75 92 ASP A C 1
ATOM 721 O O . ASP A 1 92 ? 8.495 20.530 7.629 1.00 88.75 92 ASP A O 1
ATOM 725 N N . ASP A 1 93 ? 6.838 19.370 6.650 1.00 89.19 93 ASP A N 1
ATOM 726 C CA . ASP A 1 93 ? 5.767 20.295 6.989 1.00 89.19 93 ASP A CA 1
ATOM 727 C C . ASP A 1 93 ? 5.416 20.180 8.486 1.00 89.19 93 ASP A C 1
ATOM 729 O O . ASP A 1 93 ? 4.986 19.109 8.928 1.00 89.19 93 ASP A O 1
ATOM 733 N N . PRO A 1 94 ? 5.539 21.259 9.283 1.00 88.19 94 PRO A N 1
ATOM 734 C CA . PRO A 1 94 ? 5.162 21.244 10.696 1.00 88.19 94 PRO A CA 1
ATOM 735 C C . PRO A 1 94 ? 3.700 20.844 10.941 1.00 88.19 94 PRO A C 1
ATOM 737 O O . PRO A 1 94 ? 3.376 20.333 12.014 1.00 88.19 94 PRO A O 1
ATOM 740 N N . ASP A 1 95 ? 2.822 21.052 9.954 1.00 89.81 95 ASP A N 1
ATOM 741 C CA . ASP A 1 95 ? 1.407 20.690 10.018 1.00 89.81 95 ASP A CA 1
ATOM 742 C C . ASP A 1 95 ? 1.110 19.267 9.519 1.00 89.81 95 ASP A C 1
ATOM 744 O O . ASP A 1 95 ? -0.056 18.866 9.503 1.00 89.81 95 ASP A O 1
ATOM 748 N N . PHE A 1 96 ? 2.122 18.471 9.146 1.00 90.50 96 PHE A N 1
ATOM 749 C CA . PHE A 1 96 ? 1.946 17.132 8.567 1.00 90.50 96 PHE A CA 1
ATOM 750 C C . PHE A 1 96 ? 0.958 16.261 9.352 1.00 90.50 96 PHE A C 1
ATOM 752 O O . PHE A 1 96 ? 0.001 15.723 8.793 1.00 90.50 96 PHE A O 1
ATOM 759 N N . ASN A 1 97 ? 1.129 16.188 10.672 1.00 91.69 97 ASN A N 1
ATOM 760 C CA . ASN A 1 97 ? 0.289 15.365 11.545 1.00 91.69 97 ASN A CA 1
ATOM 761 C C . ASN A 1 97 ? -1.179 15.829 11.610 1.00 91.69 97 ASN A C 1
ATOM 763 O O . ASN A 1 97 ? -2.048 15.050 12.003 1.00 91.69 97 ASN A O 1
ATOM 767 N N . ASN A 1 98 ? -1.473 17.076 11.227 1.00 89.62 98 ASN A N 1
ATOM 768 C CA . ASN A 1 98 ? -2.827 17.626 11.241 1.00 89.62 98 ASN A CA 1
ATOM 769 C C . ASN A 1 98 ? -3.636 17.224 10.004 1.00 89.62 98 ASN A C 1
ATOM 771 O O . ASN A 1 98 ? -4.859 17.140 10.097 1.00 89.62 98 ASN A O 1
ATOM 775 N N . TYR A 1 99 ? -2.990 16.972 8.860 1.00 86.94 99 TYR A N 1
ATOM 776 C CA . TYR A 1 99 ? -3.680 16.600 7.617 1.00 86.94 99 TYR A CA 1
ATOM 777 C C . TYR A 1 99 ? -3.389 15.174 7.142 1.00 86.94 99 TYR A C 1
ATOM 779 O O . TYR A 1 99 ? -4.172 14.615 6.374 1.00 86.94 99 TYR A O 1
ATOM 787 N N . PHE A 1 100 ? -2.288 14.566 7.584 1.00 88.12 100 PHE A N 1
ATOM 788 C CA . PHE A 1 100 ? -1.937 13.189 7.263 1.00 88.12 100 PHE A CA 1
ATOM 789 C C . PHE A 1 100 ? -2.325 12.267 8.422 1.00 88.12 100 PHE A C 1
ATOM 791 O O . PHE A 1 100 ? -1.515 11.862 9.249 1.00 88.12 100 PHE A O 1
ATOM 798 N N . HIS A 1 101 ? -3.615 11.944 8.495 1.00 89.44 101 HIS A N 1
ATOM 799 C CA . HIS A 1 101 ? -4.210 11.277 9.659 1.00 89.44 101 HIS A CA 1
ATOM 800 C C . HIS A 1 101 ? -3.762 9.824 9.884 1.00 89.44 101 HIS A C 1
ATOM 802 O O . HIS A 1 101 ? -4.048 9.244 10.930 1.00 89.44 101 HIS A O 1
ATOM 808 N N . THR A 1 102 ? -3.133 9.177 8.902 1.00 92.62 102 THR A N 1
ATOM 809 C CA . THR A 1 102 ? -2.741 7.766 9.007 1.00 92.62 102 THR A CA 1
ATOM 810 C C . THR A 1 102 ? -1.432 7.522 8.277 1.00 92.62 102 THR A C 1
ATOM 812 O O . THR A 1 102 ? -1.425 7.329 7.065 1.00 92.62 102 THR A O 1
ATOM 815 N N . PHE A 1 103 ? -0.332 7.471 9.028 1.00 93.94 103 PHE A N 1
ATOM 816 C CA . PHE A 1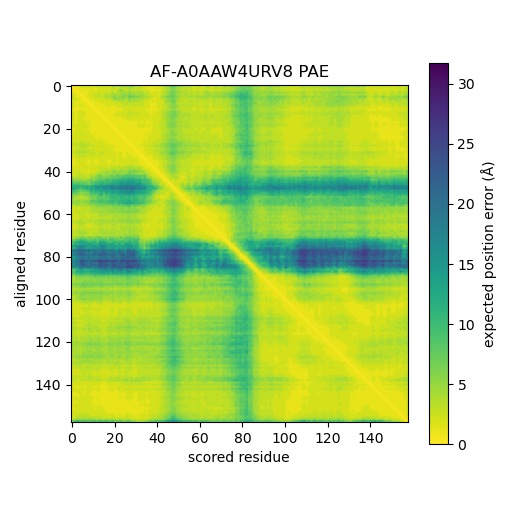 103 ? 0.970 7.026 8.542 1.00 93.94 103 PHE A CA 1
ATOM 817 C C . PHE A 1 103 ? 1.283 5.636 9.113 1.00 93.94 103 PHE A C 1
ATOM 819 O O . PHE A 1 103 ? 1.606 5.494 10.291 1.00 93.94 103 PHE A O 1
ATOM 826 N N . PHE A 1 104 ? 1.115 4.592 8.298 1.00 96.38 104 PHE A N 1
ATOM 827 C CA . PHE A 1 104 ? 1.281 3.196 8.710 1.00 96.38 104 PHE A CA 1
ATOM 828 C C . PHE A 1 104 ? 2.535 2.585 8.088 1.00 96.38 104 PHE A C 1
ATOM 830 O O . PHE A 1 104 ? 2.687 2.590 6.867 1.00 96.38 104 PHE A O 1
ATOM 837 N N . ARG A 1 105 ? 3.402 2.010 8.925 1.00 96.69 105 ARG A N 1
ATOM 838 C CA . ARG A 1 105 ? 4.583 1.253 8.498 1.00 96.69 105 ARG A CA 1
ATOM 839 C C . ARG A 1 105 ? 4.536 -0.159 9.064 1.00 96.69 105 ARG A C 1
ATOM 841 O O . ARG A 1 105 ? 4.262 -0.364 10.249 1.00 96.69 105 ARG A O 1
ATOM 848 N N . CYS A 1 106 ? 4.833 -1.149 8.230 1.00 97.31 106 CYS A N 1
ATOM 849 C CA . CYS A 1 106 ? 4.920 -2.528 8.679 1.00 97.31 106 CYS A CA 1
ATOM 850 C C . CYS A 1 106 ? 6.002 -3.329 7.969 1.00 97.31 106 CYS A C 1
ATOM 852 O O . CYS A 1 106 ? 6.408 -2.983 6.862 1.00 97.31 106 CYS A O 1
ATOM 854 N N . ILE A 1 107 ? 6.447 -4.409 8.613 1.00 98.06 107 ILE A N 1
ATOM 855 C CA . ILE A 1 107 ? 7.442 -5.330 8.060 1.00 98.06 107 ILE A CA 1
ATOM 856 C C . ILE A 1 107 ? 7.339 -6.724 8.693 1.00 98.06 107 ILE A C 1
ATOM 858 O O . ILE A 1 107 ? 6.749 -6.882 9.766 1.00 98.06 107 ILE A O 1
ATOM 862 N N . GLY A 1 108 ? 7.925 -7.727 8.039 1.00 98.19 108 GLY A N 1
ATOM 863 C CA . GLY A 1 108 ? 8.157 -9.053 8.605 1.00 98.19 108 GLY A CA 1
ATOM 864 C C . GLY A 1 108 ? 9.290 -9.057 9.640 1.00 98.19 108 GLY A C 1
ATOM 865 O O . GLY A 1 108 ? 10.274 -8.327 9.513 1.00 98.19 108 GLY A O 1
ATOM 866 N N . ASP A 1 109 ? 9.188 -9.884 10.675 1.00 97.31 109 ASP A N 1
ATOM 867 C CA . ASP A 1 109 ? 10.238 -10.055 11.685 1.00 97.31 109 ASP A CA 1
ATOM 868 C C . ASP A 1 109 ? 11.507 -10.736 11.146 1.00 97.31 109 ASP A C 1
ATOM 870 O O . ASP A 1 109 ? 12.593 -10.507 11.681 1.00 97.31 109 ASP A O 1
ATOM 874 N N . ASN A 1 110 ? 11.376 -11.499 10.060 1.00 97.31 110 ASN A N 1
ATOM 875 C CA . ASN A 1 110 ? 12.453 -12.174 9.339 1.00 97.31 110 ASN A CA 1
ATOM 876 C 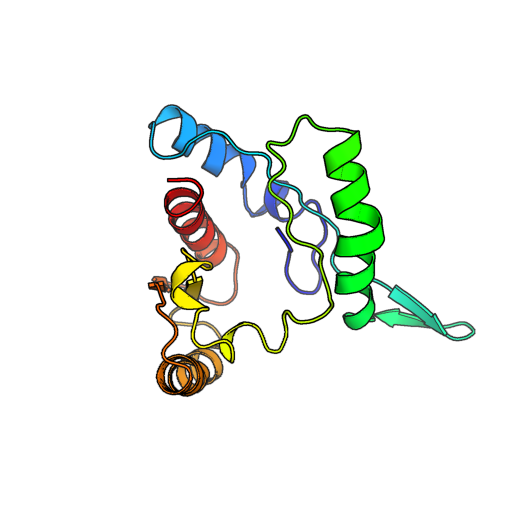C . ASN A 1 110 ? 12.701 -11.559 7.949 1.00 97.31 110 ASN A C 1
ATOM 878 O O . ASN A 1 110 ? 13.299 -12.194 7.079 1.00 97.31 110 ASN A O 1
ATOM 882 N N . ASP A 1 111 ? 12.219 -10.338 7.708 1.00 97.31 111 ASP A N 1
ATOM 883 C CA . ASP A 1 111 ? 12.410 -9.643 6.436 1.00 97.31 111 ASP A CA 1
ATOM 884 C C . ASP A 1 111 ? 13.878 -9.214 6.251 1.00 97.31 111 ASP A C 1
ATOM 886 O O . ASP A 1 111 ? 14.530 -8.719 7.177 1.00 97.31 111 ASP A O 1
ATOM 890 N N . CYS A 1 112 ? 14.402 -9.373 5.034 1.00 96.50 112 CYS A N 1
ATOM 891 C CA . CYS A 1 112 ? 15.773 -9.000 4.693 1.00 96.50 112 CYS A CA 1
ATOM 892 C C . CYS A 1 112 ? 16.027 -7.484 4.776 1.00 96.50 112 CYS A C 1
ATOM 894 O O . CYS A 1 112 ? 17.175 -7.070 4.942 1.00 96.50 112 CYS A O 1
ATOM 896 N N . PHE A 1 113 ? 14.982 -6.653 4.730 1.00 95.44 113 PHE A N 1
ATOM 897 C CA . PHE A 1 113 ? 15.072 -5.196 4.856 1.00 95.44 113 PHE A CA 1
ATOM 898 C C . PHE A 1 113 ? 14.843 -4.682 6.281 1.00 95.44 113 PHE A C 1
ATOM 900 O O . PHE A 1 113 ? 14.822 -3.470 6.506 1.00 95.44 113 PHE A O 1
ATOM 907 N N . ARG A 1 114 ? 14.713 -5.574 7.272 1.00 94.31 114 ARG A N 1
ATOM 908 C CA . ARG A 1 114 ? 14.391 -5.193 8.652 1.00 94.31 114 ARG A CA 1
ATOM 909 C C . ARG A 1 114 ? 15.376 -4.194 9.258 1.00 94.31 114 ARG A C 1
ATOM 911 O O . ARG A 1 114 ? 14.939 -3.276 9.942 1.00 94.31 114 ARG A O 1
ATOM 918 N N . SER A 1 115 ? 16.677 -4.327 9.006 1.00 94.75 115 SER A N 1
ATOM 919 C CA . SER A 1 115 ? 17.668 -3.369 9.525 1.00 94.75 115 SER A CA 1
ATOM 920 C C . SER A 1 115 ? 17.414 -1.952 9.011 1.00 94.75 115 SER A C 1
ATOM 922 O O . SER A 1 115 ? 17.364 -1.018 9.802 1.00 94.75 115 SER A O 1
ATOM 924 N N . ARG A 1 116 ? 17.138 -1.808 7.710 1.00 94.25 116 ARG A N 1
ATOM 925 C CA . ARG A 1 116 ? 16.827 -0.515 7.091 1.00 94.25 116 ARG A CA 1
ATOM 926 C C . ARG A 1 116 ? 15.528 0.080 7.632 1.00 94.25 116 ARG A C 1
ATOM 928 O O . ARG A 1 116 ? 15.468 1.266 7.927 1.00 94.25 116 ARG A O 1
ATOM 935 N N . PHE A 1 117 ? 14.508 -0.753 7.825 1.00 94.25 117 PHE A N 1
ATOM 936 C CA . PHE A 1 117 ? 13.248 -0.328 8.435 1.00 94.25 117 PHE A CA 1
ATOM 937 C C . PHE A 1 117 ? 13.448 0.260 9.843 1.00 94.25 117 PHE A C 1
ATOM 939 O O . PHE A 1 117 ? 12.807 1.248 10.195 1.00 94.25 117 PHE A O 1
ATOM 946 N N . LEU A 1 118 ? 14.352 -0.333 10.634 1.00 92.62 118 LEU A N 1
ATOM 947 C CA . LEU A 1 118 ? 14.718 0.161 11.965 1.00 92.62 118 LEU A CA 1
ATOM 948 C C . LEU A 1 118 ? 15.540 1.451 11.908 1.00 92.62 118 LEU A C 1
ATOM 950 O O . LEU A 1 118 ? 15.359 2.320 12.752 1.00 92.62 118 LEU A O 1
ATOM 954 N N . GLU A 1 119 ? 16.428 1.595 10.926 1.00 92.75 119 GLU A N 1
ATOM 955 C CA . GLU A 1 119 ? 17.176 2.841 10.708 1.00 92.75 119 GLU A CA 1
ATOM 956 C C . GLU A 1 119 ? 16.232 4.006 10.374 1.00 92.75 119 GLU A C 1
ATOM 958 O O . GLU A 1 119 ? 16.413 5.119 10.867 1.00 92.75 119 GLU A O 1
ATOM 963 N N . GLU A 1 120 ? 15.173 3.743 9.607 1.00 91.31 120 GLU A N 1
ATOM 964 C CA . GLU A 1 120 ? 14.146 4.735 9.278 1.00 91.31 120 GLU A CA 1
ATOM 965 C C . GLU A 1 120 ? 13.320 5.180 10.498 1.00 91.31 120 GLU A C 1
ATOM 967 O O . GLU A 1 120 ? 12.790 6.290 10.479 1.00 91.31 120 GLU A O 1
ATOM 972 N N . ASP A 1 121 ? 13.254 4.388 11.582 1.00 91.94 121 ASP A N 1
ATOM 973 C CA . ASP A 1 121 ? 12.591 4.804 12.832 1.00 91.94 121 ASP A CA 1
ATOM 974 C C . ASP A 1 121 ? 13.208 6.116 13.365 1.00 91.94 121 ASP A C 1
ATOM 976 O O . ASP A 1 121 ? 12.487 6.980 13.867 1.00 91.94 121 ASP A O 1
ATOM 980 N N . ALA A 1 122 ? 14.525 6.310 13.203 1.00 91.12 122 ALA A N 1
ATOM 981 C CA . ALA A 1 122 ? 15.203 7.538 13.620 1.00 91.12 122 ALA A CA 1
ATOM 982 C C . ALA A 1 122 ? 14.752 8.757 12.800 1.00 91.12 122 ALA A C 1
ATOM 984 O O . ALA A 1 122 ? 14.561 9.834 13.361 1.00 91.12 122 ALA A O 1
ATOM 985 N N . ILE A 1 123 ? 14.519 8.579 11.495 1.00 90.31 123 ILE A N 1
ATOM 986 C CA . ILE A 1 123 ? 14.054 9.648 10.601 1.00 90.31 123 ILE A CA 1
ATOM 987 C C . ILE A 1 123 ? 12.632 10.063 10.985 1.00 90.31 123 ILE A C 1
ATOM 989 O O . ILE A 1 123 ? 12.344 11.250 11.106 1.00 90.31 123 ILE A O 1
ATOM 993 N N . ILE A 1 124 ? 11.741 9.096 11.221 1.00 92.12 124 ILE A N 1
ATOM 994 C CA . ILE A 1 124 ? 10.354 9.379 11.621 1.00 92.12 124 ILE A CA 1
ATOM 995 C C . ILE A 1 124 ? 10.308 10.126 12.959 1.00 92.12 124 ILE A 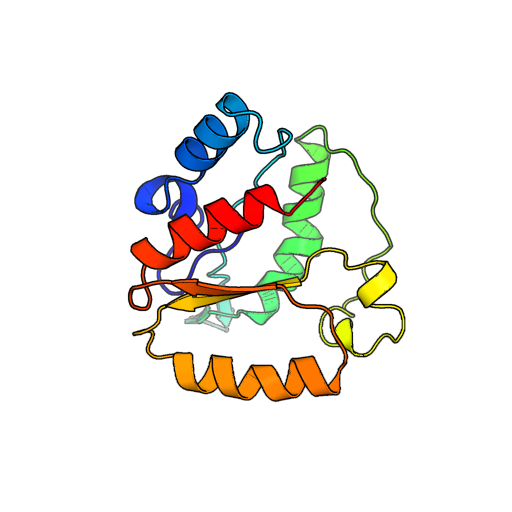C 1
ATOM 997 O O . ILE A 1 124 ? 9.560 11.097 13.099 1.00 92.12 124 ILE A O 1
ATOM 1001 N N . GLN A 1 125 ? 11.141 9.714 13.920 1.00 91.62 125 GLN A N 1
ATOM 1002 C CA . GLN A 1 125 ? 11.268 10.390 15.213 1.00 91.62 125 GLN A CA 1
ATOM 1003 C C . GLN A 1 125 ? 11.819 11.810 15.072 1.00 91.62 125 GLN A C 1
ATOM 1005 O O . GLN A 1 125 ? 11.269 12.730 15.672 1.00 91.62 125 GLN A O 1
ATOM 1010 N N . GLU A 1 126 ? 12.863 12.006 14.262 1.00 93.06 126 GLU A N 1
ATOM 1011 C CA . GLU A 1 126 ? 13.446 13.325 13.991 1.00 93.06 126 GLU A CA 1
ATOM 1012 C C . GLU A 1 126 ? 12.419 14.282 13.370 1.00 93.06 126 GLU A C 1
ATOM 1014 O O . GLU A 1 126 ? 12.335 15.444 13.766 1.00 93.06 126 GLU A O 1
ATOM 1019 N N . LYS A 1 127 ? 11.600 13.789 12.434 1.00 91.06 127 LYS A N 1
ATOM 1020 C CA . LYS A 1 127 ? 10.535 14.569 11.786 1.00 91.06 127 LYS A CA 1
ATOM 1021 C C . LYS A 1 127 ? 9.306 14.780 12.673 1.00 91.06 127 LYS A C 1
ATOM 1023 O O . LYS A 1 127 ? 8.426 15.552 12.310 1.00 91.06 127 LYS A O 1
ATOM 1028 N N . GLY A 1 128 ? 9.218 14.104 13.821 1.00 92.94 128 GLY A N 1
ATOM 1029 C CA . GLY A 1 128 ? 8.065 14.191 14.718 1.00 92.94 128 GLY A CA 1
ATOM 1030 C C . GLY A 1 128 ? 6.766 13.663 14.100 1.00 92.94 128 GLY A C 1
ATOM 1031 O O . GLY A 1 128 ? 5.683 14.096 14.492 1.00 92.94 128 GLY A O 1
ATOM 1032 N N . VAL A 1 129 ? 6.849 12.754 13.124 1.00 93.44 129 VAL A N 1
ATOM 1033 C CA . VAL A 1 129 ? 5.680 12.208 12.421 1.00 93.44 129 VAL A CA 1
ATOM 1034 C C . VAL A 1 129 ? 4.972 11.167 13.291 1.00 93.44 129 VAL A C 1
ATOM 1036 O O . VAL A 1 129 ? 5.592 10.246 13.821 1.00 93.44 129 VAL A O 1
ATOM 1039 N N . HIS A 1 130 ? 3.650 11.287 13.423 1.00 93.81 130 HIS A N 1
ATOM 1040 C CA . HIS A 1 130 ? 2.827 10.313 14.135 1.00 93.81 130 HIS A CA 1
ATOM 1041 C C . HIS A 1 130 ? 2.648 9.046 13.296 1.00 93.81 130 HIS A C 1
ATOM 1043 O O . HIS A 1 130 ? 1.905 9.042 12.314 1.00 93.81 130 HIS A O 1
ATOM 1049 N N . GLU A 1 131 ? 3.294 7.953 13.707 1.00 94.50 131 GLU A N 1
ATOM 1050 C CA . GLU A 1 131 ? 3.205 6.671 13.011 1.00 94.50 131 GLU A CA 1
ATOM 1051 C C . GLU A 1 131 ? 2.418 5.595 13.765 1.00 94.50 131 GLU A C 1
ATOM 1053 O O . GLU A 1 131 ? 2.367 5.544 14.995 1.00 94.50 131 GLU A O 1
ATOM 1058 N N . ILE A 1 132 ? 1.862 4.664 12.992 1.00 95.62 132 ILE A N 1
ATOM 1059 C CA . ILE A 1 132 ? 1.403 3.361 13.459 1.00 95.62 132 ILE A CA 1
ATOM 1060 C C . ILE A 1 132 ? 2.373 2.328 12.891 1.00 95.62 132 ILE A C 1
ATOM 1062 O O . ILE A 1 132 ? 2.453 2.139 11.678 1.00 95.62 132 ILE A O 1
ATOM 1066 N N . ARG A 1 133 ? 3.099 1.637 13.769 1.00 95.75 133 ARG A N 1
ATOM 1067 C CA . ARG A 1 133 ? 4.135 0.674 13.385 1.00 95.75 133 ARG A CA 1
ATOM 1068 C C . ARG A 1 133 ? 3.757 -0.740 13.809 1.00 95.75 133 ARG A C 1
ATOM 1070 O O . ARG A 1 133 ? 3.409 -0.957 14.970 1.00 95.75 133 ARG A O 1
ATOM 1077 N N . LYS A 1 134 ? 3.847 -1.714 12.898 1.00 97.69 134 LYS A N 1
ATOM 1078 C CA . LYS A 1 134 ? 3.576 -3.135 13.195 1.00 97.69 134 LYS A CA 1
ATOM 1079 C C . LYS A 1 13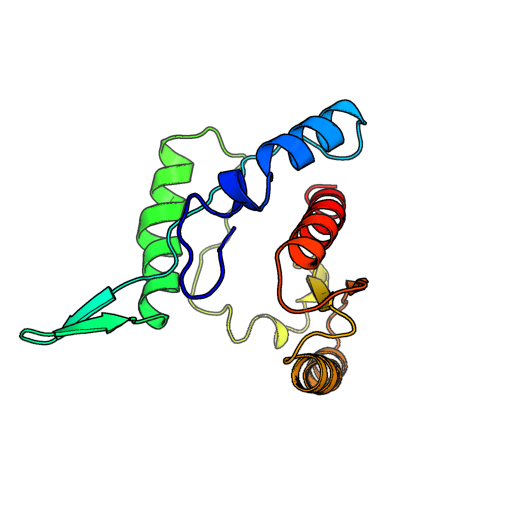4 ? 4.617 -4.076 12.594 1.00 97.69 134 LYS A C 1
ATOM 1081 O O . LYS A 1 134 ? 5.003 -3.929 11.443 1.00 97.69 134 LYS A O 1
ATOM 1086 N N . ILE A 1 135 ? 5.030 -5.075 13.369 1.00 97.44 135 ILE A N 1
ATOM 1087 C CA . ILE A 1 135 ? 5.898 -6.160 12.901 1.00 97.44 135 ILE A CA 1
ATOM 1088 C C . ILE A 1 135 ? 5.069 -7.442 12.876 1.00 97.44 135 ILE A C 1
ATOM 1090 O O . ILE A 1 135 ? 4.407 -7.762 13.864 1.00 97.44 135 ILE A O 1
ATOM 1094 N N . TYR A 1 136 ? 5.102 -8.154 11.756 1.00 97.94 136 TYR A N 1
ATOM 1095 C CA . TYR A 1 136 ? 4.373 -9.404 11.556 1.00 97.94 136 TYR A CA 1
ATOM 1096 C C . TYR A 1 136 ? 5.345 -10.588 11.507 1.00 97.94 136 TYR A C 1
ATOM 1098 O O . TYR A 1 136 ? 6.468 -10.421 11.039 1.00 97.94 136 TYR A O 1
ATOM 1106 N N . PRO A 1 137 ? 4.936 -11.791 11.937 1.00 97.88 137 PRO A N 1
ATOM 1107 C CA . PRO A 1 137 ? 5.724 -12.995 11.702 1.00 97.88 137 PRO A CA 1
ATOM 1108 C C . PRO A 1 137 ? 5.866 -13.278 10.201 1.00 97.88 137 PRO A C 1
ATOM 1110 O O . PRO A 1 137 ? 4.856 -13.367 9.500 1.00 97.88 137 PRO A O 1
ATOM 1113 N N . GLY A 1 138 ? 7.095 -13.446 9.714 1.00 97.31 138 GLY A N 1
ATOM 1114 C CA . GLY A 1 138 ? 7.382 -13.807 8.323 1.00 97.31 138 GLY A CA 1
ATOM 1115 C C . GLY A 1 138 ? 8.507 -12.997 7.678 1.00 97.31 138 GLY A C 1
ATOM 1116 O O . GLY A 1 138 ? 9.118 -12.131 8.303 1.00 97.31 138 GLY A O 1
ATOM 1117 N N . GLY A 1 139 ? 8.801 -13.326 6.419 1.00 97.50 139 GLY A N 1
ATOM 1118 C CA . GLY A 1 139 ? 9.833 -12.676 5.614 1.00 97.50 139 GLY A CA 1
ATOM 1119 C C . GLY A 1 139 ? 9.265 -11.664 4.619 1.00 97.50 139 GLY A C 1
ATOM 1120 O O . GLY A 1 139 ? 8.205 -11.077 4.829 1.00 97.50 139 GLY A O 1
ATOM 1121 N N . HIS A 1 140 ? 9.980 -11.481 3.511 1.00 97.44 140 HIS A N 1
ATOM 1122 C CA . HIS A 1 140 ? 9.610 -10.552 2.446 1.00 97.44 140 HIS A CA 1
ATOM 1123 C C . HIS A 1 140 ? 8.618 -11.184 1.455 1.00 97.44 140 HIS A C 1
ATOM 1125 O O . HIS A 1 140 ? 8.966 -11.474 0.310 1.00 97.44 140 HIS A O 1
ATOM 1131 N N . ASP A 1 141 ? 7.398 -11.477 1.916 1.00 96.88 141 ASP A N 1
ATOM 1132 C CA . ASP A 1 141 ? 6.403 -12.185 1.110 1.00 96.88 141 ASP A CA 1
ATOM 1133 C C . ASP A 1 141 ? 4.936 -11.861 1.461 1.00 96.88 141 ASP A C 1
ATOM 1135 O O . ASP A 1 141 ? 4.599 -11.180 2.435 1.00 96.88 141 ASP A O 1
ATOM 1139 N N . TRP A 1 142 ? 4.027 -12.402 0.645 1.00 97.81 142 TRP A N 1
ATOM 1140 C CA . TRP A 1 142 ? 2.582 -12.202 0.744 1.00 97.81 142 TRP A CA 1
ATOM 1141 C C . TRP A 1 142 ? 1.951 -12.629 2.077 1.00 97.81 142 TRP A C 1
ATOM 1143 O O . TRP A 1 142 ? 0.859 -12.159 2.399 1.00 97.81 142 TRP A O 1
ATOM 1153 N N . ASN A 1 143 ? 2.585 -13.494 2.869 1.00 97.12 143 ASN A N 1
ATOM 1154 C CA . ASN A 1 143 ? 2.072 -13.858 4.192 1.00 97.12 143 ASN A CA 1
ATOM 1155 C C . ASN A 1 143 ? 2.201 -12.707 5.196 1.00 97.12 143 ASN A C 1
ATOM 1157 O O . ASN A 1 143 ? 1.423 -12.662 6.145 1.00 97.12 143 ASN A O 1
ATOM 1161 N N . VAL A 1 144 ? 3.100 -11.750 4.947 1.00 98.25 144 VAL A N 1
ATOM 1162 C CA . VAL A 1 144 ? 3.220 -10.495 5.702 1.00 98.25 144 VAL A CA 1
ATOM 1163 C C . VAL A 1 144 ? 2.371 -9.388 5.073 1.00 98.25 144 VAL A C 1
ATOM 1165 O O . VAL A 1 144 ? 1.671 -8.659 5.777 1.00 98.25 144 VAL A O 1
ATOM 1168 N N . TRP A 1 145 ? 2.360 -9.270 3.742 1.00 98.38 145 TRP A N 1
ATOM 1169 C CA . TRP A 1 145 ? 1.662 -8.161 3.077 1.00 98.38 145 TRP A CA 1
ATOM 1170 C C . TRP A 1 145 ? 0.134 -8.234 3.212 1.00 98.38 145 TRP A C 1
ATOM 1172 O O . TRP A 1 145 ? -0.522 -7.199 3.345 1.00 98.38 145 TRP A O 1
ATOM 1182 N N . ARG A 1 146 ? -0.452 -9.441 3.253 1.00 98.50 146 ARG A N 1
ATOM 1183 C CA . ARG A 1 146 ? -1.898 -9.633 3.482 1.00 98.50 146 ARG A CA 1
ATOM 1184 C C . ARG A 1 146 ? -2.370 -9.108 4.847 1.00 98.50 146 ARG A C 1
ATOM 1186 O O . ARG A 1 146 ? -3.301 -8.296 4.860 1.00 98.50 146 ARG A O 1
ATOM 1193 N N . PRO A 1 147 ? -1.790 -9.518 5.994 1.00 98.19 147 PRO A N 1
ATOM 1194 C CA . PRO A 1 147 ? -2.199 -8.977 7.287 1.00 98.19 147 PRO A CA 1
ATOM 1195 C C . PRO A 1 147 ? -1.852 -7.489 7.439 1.00 98.19 147 PRO A C 1
ATOM 1197 O O . PRO A 1 147 ? -2.669 -6.757 7.995 1.00 98.19 147 PRO A O 1
ATOM 1200 N N . CYS A 1 148 ? -0.740 -7.008 6.862 1.00 98.12 148 CYS A N 1
ATOM 1201 C CA . CYS A 1 148 ? -0.461 -5.569 6.764 1.00 98.12 148 CYS A CA 1
ATOM 1202 C C . CYS A 1 148 ? -1.616 -4.807 6.096 1.00 98.12 148 CYS A C 1
ATOM 1204 O O . CYS A 1 148 ? -2.133 -3.843 6.659 1.00 98.12 148 CYS A O 1
ATOM 1206 N N . PHE A 1 149 ? -2.052 -5.247 4.910 1.00 98.31 149 PHE A N 1
ATOM 1207 C CA . PHE A 1 149 ? -3.153 -4.606 4.189 1.00 98.31 149 PHE A CA 1
ATOM 1208 C C . PHE A 1 149 ? -4.480 -4.708 4.951 1.00 98.31 149 PHE A C 1
ATOM 1210 O O . PHE A 1 149 ? -5.230 -3.738 5.015 1.00 98.31 149 PHE A O 1
ATOM 1217 N N . THR A 1 150 ? -4.741 -5.855 5.581 1.00 98.12 150 THR A N 1
ATOM 1218 C CA . THR A 1 150 ? -5.943 -6.082 6.400 1.00 98.12 150 THR A CA 1
ATOM 1219 C C . THR A 1 150 ? -6.038 -5.076 7.547 1.00 98.12 150 THR A C 1
ATOM 1221 O O . THR A 1 150 ? -7.106 -4.520 7.806 1.00 98.12 150 THR A O 1
ATOM 1224 N N . ASP A 1 151 ? -4.927 -4.819 8.238 1.00 98.06 151 ASP A N 1
ATOM 1225 C CA . ASP A 1 151 ? -4.878 -3.840 9.321 1.00 98.06 151 ASP A CA 1
ATOM 1226 C C . ASP A 1 151 ? -4.954 -2.406 8.795 1.00 98.06 151 ASP A C 1
ATOM 1228 O O . ASP A 1 151 ? -5.722 -1.606 9.329 1.00 98.06 151 ASP A O 1
ATOM 1232 N N . PHE A 1 152 ? -4.218 -2.087 7.729 1.00 97.88 152 PHE A N 1
ATOM 1233 C CA . PHE A 1 152 ? -4.228 -0.758 7.120 1.00 97.88 152 PHE A CA 1
ATOM 1234 C C . PHE A 1 152 ? -5.619 -0.347 6.624 1.00 97.88 152 PHE A C 1
ATOM 1236 O O . PHE A 1 152 ? -6.069 0.764 6.902 1.00 97.88 152 PHE A O 1
ATOM 1243 N N . ALA A 1 153 ? -6.335 -1.246 5.943 1.00 97.50 153 ALA A N 1
ATOM 1244 C CA . ALA A 1 153 ? -7.681 -0.981 5.435 1.00 97.50 153 ALA A CA 1
ATOM 1245 C C . ALA A 1 153 ? -8.654 -0.582 6.555 1.00 97.50 153 ALA A C 1
ATOM 1247 O O . ALA A 1 153 ? -9.564 0.212 6.336 1.00 97.50 153 ALA A O 1
ATOM 1248 N N . GLN A 1 154 ? -8.435 -1.089 7.771 1.00 97.12 154 GLN A N 1
ATOM 1249 C CA . GLN A 1 154 ? -9.224 -0.726 8.943 1.00 97.12 154 GLN A CA 1
ATOM 1250 C C . GLN A 1 154 ? -8.877 0.643 9.518 1.00 97.12 154 GLN A C 1
ATOM 1252 O O . GLN A 1 154 ? -9.642 1.128 10.343 1.00 97.12 154 GLN A O 1
ATOM 1257 N N . MET A 1 155 ? -7.759 1.267 9.148 1.00 95.75 155 MET A N 1
ATOM 1258 C CA . MET A 1 155 ? -7.314 2.557 9.695 1.00 95.75 155 MET A CA 1
ATOM 1259 C C . MET A 1 155 ? -7.810 3.753 8.875 1.00 95.75 155 MET A C 1
ATOM 1261 O O . MET A 1 155 ? -7.989 4.833 9.430 1.00 95.75 155 MET A O 1
ATOM 1265 N N . ILE A 1 156 ? -8.059 3.559 7.579 1.00 93.31 156 ILE A N 1
ATOM 1266 C CA . ILE A 1 156 ? -8.405 4.632 6.640 1.00 93.31 156 ILE A CA 1
ATOM 1267 C C . ILE A 1 156 ? -9.913 4.922 6.585 1.00 93.31 156 ILE A C 1
ATOM 1269 O O . ILE A 1 156 ? -10.742 4.064 6.882 1.00 93.31 156 ILE A O 1
ATOM 1273 N N . PHE A 1 157 ? -10.262 6.151 6.185 1.00 90.75 157 PHE A N 1
ATOM 1274 C CA . PHE A 1 157 ? -11.643 6.632 5.982 1.00 90.75 157 PHE A CA 1
ATOM 1275 C C . PHE A 1 157 ? -12.588 6.469 7.189 1.00 90.75 157 PHE A C 1
ATOM 1277 O O . PHE A 1 157 ? -13.810 6.348 7.030 1.00 90.75 157 PHE A O 1
ATOM 1284 N N . ARG A 1 158 ? -12.027 6.481 8.402 1.00 82.75 158 ARG A N 1
ATOM 1285 C CA . ARG A 1 158 ? -12.795 6.488 9.653 1.00 82.75 158 ARG A CA 1
ATOM 1286 C C . ARG A 1 158 ? -13.591 7.773 9.825 1.00 82.75 158 ARG A C 1
ATOM 1288 O O . ARG A 1 158 ? -13.074 8.848 9.470 1.00 82.75 158 ARG A O 1
#

Organism: NCBI:txid39491

pLDDT: mean 89.45, std 11.13, range [47.69, 98.56]

Mean predicted aligned error: 5.43 Å